Protein AF-A0A662H705-F1 (afdb_monomer_lite)

Radius of gyration: 11.58 Å; chains: 1; bounding box: 25×21×27 Å

Foldseek 3Di:
DPDVPADAQGKDKQWWLQAADCVARPCNVVVCVVCCVPFPKDWADPDSPPHTTTIIMTGD

Structure (mmCIF, N/CA/C/O backbone):
data_AF-A0A662H705-F1
#
_entry.id   AF-A0A662H705-F1
#
loop_
_atom_site.group_PDB
_atom_site.id
_atom_site.type_symbol
_atom_site.label_atom_id
_atom_site.label_alt_id
_atom_site.label_comp_id
_atom_site.label_asym_id
_atom_site.label_entity_id
_atom_site.label_seq_id
_atom_site.pdbx_PDB_ins_code
_atom_site.Cartn_x
_atom_site.Cartn_y
_atom_site.Cartn_z
_atom_site.occupancy
_atom_site.B_iso_or_equiv
_atom_site.auth_seq_id
_atom_site.auth_comp_id
_atom_site.auth_asym_id
_atom_site.auth_atom_id
_atom_site.pdbx_PDB_model_num
ATOM 1 N N . MET A 1 1 ? -1.045 6.790 10.598 1.00 57.72 1 MET A N 1
ATOM 2 C CA . MET A 1 1 ? -1.129 8.027 9.793 1.00 57.72 1 MET A CA 1
ATOM 3 C C . MET A 1 1 ? -2.477 8.231 9.076 1.00 57.72 1 MET A C 1
ATOM 5 O O . MET A 1 1 ? -2.688 9.331 8.601 1.00 57.72 1 MET A O 1
ATOM 9 N N . TYR A 1 2 ? -3.429 7.276 9.072 1.00 55.69 2 TYR A N 1
ATOM 10 C CA . TYR A 1 2 ? -4.757 7.460 8.433 1.00 55.69 2 TYR A CA 1
ATOM 11 C C . TYR A 1 2 ? -5.979 7.181 9.331 1.00 55.69 2 TYR A C 1
ATOM 13 O O . TYR A 1 2 ? -7.108 7.340 8.877 1.00 55.69 2 TYR A O 1
ATOM 21 N N . SER A 1 3 ? -5.793 6.812 10.605 1.00 51.75 3 SER A N 1
ATOM 22 C CA . SER A 1 3 ? -6.931 6.648 11.522 1.00 51.75 3 SER A CA 1
ATOM 23 C C . SER A 1 3 ? -7.604 7.955 11.978 1.00 51.75 3 SER A C 1
ATOM 25 O O . SER A 1 3 ? -8.783 7.880 12.305 1.00 51.75 3 SER A O 1
ATOM 27 N N . PRO A 1 4 ? -6.965 9.152 11.989 1.00 67.56 4 PRO A N 1
ATOM 28 C CA . PRO A 1 4 ? -7.695 10.368 12.355 1.00 67.56 4 PRO A CA 1
ATOM 29 C C . PRO A 1 4 ? -8.810 10.766 11.362 1.00 67.56 4 PRO A C 1
ATOM 31 O O . PRO A 1 4 ? -9.881 11.142 11.831 1.00 67.56 4 PRO A O 1
ATOM 34 N N . PRO A 1 5 ? -8.622 10.693 10.022 1.00 75.69 5 PRO A N 1
A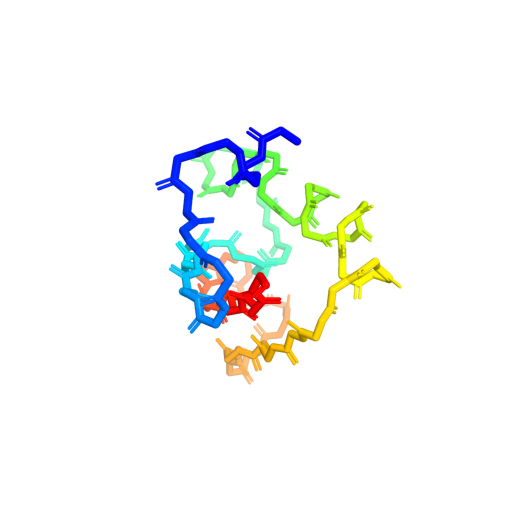TOM 35 C CA . PRO A 1 5 ? -9.662 11.097 9.069 1.00 75.69 5 PRO A CA 1
ATOM 36 C C . PRO A 1 5 ? -10.664 9.993 8.692 1.00 75.69 5 PRO A C 1
ATOM 38 O O . PRO A 1 5 ? -11.721 10.305 8.146 1.00 75.69 5 PRO A O 1
ATOM 41 N N . VAL A 1 6 ? -10.367 8.715 8.956 1.00 87.81 6 VAL A N 1
ATOM 42 C CA . VAL A 1 6 ? -11.246 7.593 8.589 1.00 87.81 6 VAL A CA 1
ATOM 43 C C . VAL A 1 6 ? -11.862 6.994 9.846 1.00 87.81 6 VAL A C 1
ATOM 45 O O . VAL A 1 6 ? -11.165 6.456 10.703 1.00 87.81 6 VAL A O 1
ATOM 48 N N . ARG A 1 7 ? -13.191 7.082 9.961 1.00 88.56 7 ARG A N 1
ATOM 49 C CA . ARG A 1 7 ? -13.927 6.493 11.088 1.00 88.56 7 ARG A CA 1
ATOM 50 C C . ARG A 1 7 ? -13.719 4.977 11.159 1.00 88.56 7 ARG A C 1
ATOM 52 O O . ARG A 1 7 ? -13.504 4.330 10.138 1.00 88.56 7 ARG A O 1
ATOM 59 N N . LYS A 1 8 ? -13.921 4.400 12.345 1.00 88.50 8 LYS A N 1
ATOM 60 C CA . LYS A 1 8 ? -13.968 2.942 12.537 1.00 88.50 8 LYS A CA 1
ATOM 61 C C . LYS A 1 8 ? -14.963 2.285 11.566 1.00 88.50 8 LYS A C 1
ATOM 63 O O . LYS A 1 8 ? -16.097 2.755 11.414 1.00 88.50 8 LYS A O 1
ATOM 68 N N . GLY A 1 9 ? -14.531 1.201 10.928 1.00 88.38 9 GLY A N 1
ATOM 69 C CA . GLY A 1 9 ? -15.231 0.503 9.850 1.00 88.38 9 GLY A CA 1
ATOM 70 C C . GLY A 1 9 ? -15.149 1.200 8.488 1.00 88.38 9 GLY A C 1
ATOM 71 O O . GLY A 1 9 ? -15.831 0.778 7.557 1.00 88.38 9 GLY A O 1
ATOM 72 N N . GLY A 1 10 ? -14.384 2.286 8.371 1.00 91.81 10 GLY A N 1
ATOM 73 C CA . GLY A 1 10 ? -14.119 2.963 7.107 1.00 91.81 10 GLY A CA 1
ATOM 74 C C . GLY A 1 10 ? -13.083 2.223 6.262 1.00 91.81 10 GLY A C 1
ATOM 75 O O . GLY A 1 10 ? -12.384 1.330 6.740 1.00 91.81 10 GLY A O 1
ATOM 76 N N . ILE A 1 11 ? -13.006 2.605 4.988 1.00 94.00 11 ILE A N 1
ATOM 77 C CA . ILE A 1 11 ? -12.159 1.956 3.989 1.00 94.00 11 ILE A CA 1
ATOM 78 C C . ILE A 1 11 ? -11.158 2.967 3.435 1.00 94.00 11 ILE A C 1
ATOM 80 O O . ILE A 1 11 ? -11.526 4.095 3.110 1.00 94.00 11 ILE A O 1
ATOM 84 N N . ILE A 1 12 ? -9.911 2.530 3.287 1.00 94.31 12 ILE A N 1
ATOM 85 C CA . ILE A 1 12 ? -8.869 3.228 2.533 1.00 94.31 12 ILE A CA 1
ATOM 86 C C . ILE A 1 12 ? -8.516 2.352 1.332 1.00 94.31 12 ILE A C 1
ATOM 88 O O . ILE A 1 12 ? -8.223 1.173 1.510 1.00 94.31 12 ILE A O 1
ATOM 92 N N . ALA A 1 13 ? -8.546 2.919 0.127 1.00 95.81 13 ALA A N 1
ATOM 93 C CA . ALA A 1 13 ? -8.119 2.242 -1.093 1.00 95.81 13 ALA A CA 1
ATOM 94 C C . ALA A 1 13 ? -6.823 2.881 -1.605 1.00 95.81 13 ALA A C 1
ATOM 96 O O . ALA A 1 13 ? -6.775 4.088 -1.841 1.00 95.81 13 ALA A O 1
ATOM 97 N N . LEU A 1 14 ? -5.786 2.065 -1.754 1.00 95.88 14 LEU A N 1
ATOM 98 C CA . LEU A 1 14 ? -4.479 2.431 -2.282 1.00 95.88 14 LEU A CA 1
ATOM 99 C C . LEU A 1 14 ? -4.367 1.893 -3.709 1.00 95.88 14 LEU A C 1
ATOM 101 O O . LEU A 1 14 ? -4.559 0.697 -3.919 1.00 95.88 14 LEU A O 1
ATOM 105 N N . TYR A 1 15 ? -4.074 2.760 -4.673 1.00 97.00 15 TYR A N 1
ATOM 106 C CA . TYR A 1 15 ? -3.751 2.362 -6.047 1.00 97.00 15 TYR A CA 1
ATOM 107 C C . TYR A 1 15 ? -2.253 2.069 -6.172 1.00 97.00 15 TYR A C 1
ATOM 109 O O . TYR A 1 15 ? -1.472 2.595 -5.388 1.00 97.00 15 TYR A O 1
ATOM 117 N N . ASP A 1 16 ? -1.867 1.258 -7.157 1.00 97.00 16 ASP A N 1
ATOM 118 C CA . ASP A 1 16 ? -0.463 0.971 -7.503 1.00 97.00 16 ASP A CA 1
ATOM 119 C C . ASP A 1 16 ? 0.305 0.177 -6.435 1.00 97.00 16 ASP A C 1
ATOM 121 O O . ASP A 1 16 ? 1.460 0.448 -6.119 1.00 97.00 16 ASP A O 1
ATOM 125 N N . ILE A 1 17 ? -0.357 -0.844 -5.885 1.00 97.06 17 ILE A N 1
ATOM 126 C CA . ILE A 1 17 ? 0.212 -1.712 -4.844 1.00 97.06 17 ILE A CA 1
ATOM 127 C C . ILE A 1 17 ? 1.118 -2.825 -5.382 1.00 97.06 17 ILE A C 1
ATOM 129 O O . ILE A 1 17 ? 1.901 -3.386 -4.618 1.00 97.06 17 ILE A O 1
ATOM 133 N N . ALA A 1 18 ? 1.017 -3.179 -6.667 1.00 97.12 18 ALA A N 1
ATOM 134 C CA . ALA A 1 18 ? 1.909 -4.173 -7.249 1.00 97.12 18 ALA A CA 1
ATOM 135 C C . ALA A 1 18 ? 3.316 -3.572 -7.428 1.00 97.12 18 ALA A C 1
ATOM 137 O O . ALA A 1 18 ? 3.424 -2.421 -7.859 1.00 97.12 18 ALA A O 1
ATOM 138 N N . PRO A 1 19 ? 4.392 -4.334 -7.154 1.00 96.31 19 PRO A N 1
ATOM 139 C CA . PRO A 1 19 ? 5.760 -3.872 -7.354 1.00 96.31 19 PRO A CA 1
ATOM 140 C C . PRO A 1 19 ? 6.002 -3.315 -8.761 1.00 96.31 19 PRO A C 1
ATOM 142 O O . PRO A 1 19 ? 5.534 -3.857 -9.766 1.00 96.31 19 PRO A O 1
ATOM 145 N N . GLY A 1 20 ? 6.775 -2.238 -8.837 1.00 95.94 20 GLY A N 1
ATOM 146 C CA . GLY A 1 20 ? 7.079 -1.562 -10.087 1.00 95.94 20 GLY A CA 1
ATOM 147 C C . GLY A 1 20 ? 8.129 -0.469 -9.907 1.00 95.94 20 GLY A C 1
ATOM 148 O O . GLY A 1 20 ? 8.595 -0.235 -8.793 1.00 95.94 20 GLY A O 1
ATOM 149 N N . PRO 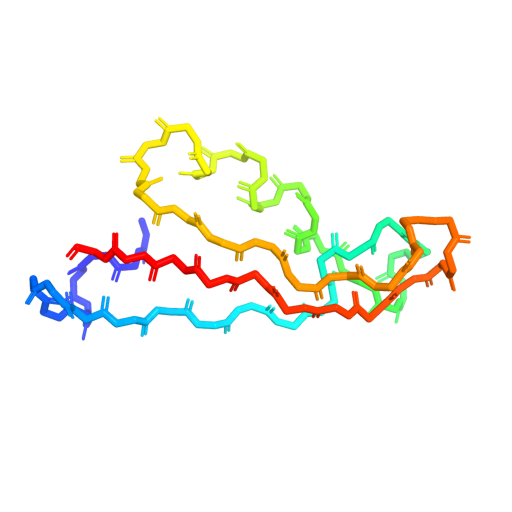A 1 21 ? 8.533 0.189 -11.002 1.00 96.19 21 PRO A N 1
ATOM 150 C CA . PRO A 1 21 ? 9.490 1.283 -10.937 1.00 96.19 21 PRO A CA 1
ATOM 151 C C . PRO A 1 21 ? 8.902 2.472 -10.143 1.00 96.19 21 PRO A C 1
ATOM 153 O O . PRO A 1 21 ? 7.697 2.731 -10.261 1.00 96.19 21 PRO A O 1
ATOM 156 N N . PRO A 1 22 ? 9.711 3.209 -9.354 1.00 94.88 22 PRO A N 1
ATOM 157 C CA . PRO A 1 22 ? 9.226 4.280 -8.475 1.00 94.88 22 PRO A CA 1
ATOM 158 C C . PRO A 1 22 ? 8.423 5.366 -9.194 1.00 94.88 22 PRO A C 1
ATOM 160 O O . PRO A 1 22 ? 7.499 5.937 -8.622 1.00 94.88 22 PRO A O 1
ATOM 163 N N . GLU A 1 23 ? 8.713 5.620 -10.471 1.00 96.00 23 GLU A N 1
ATOM 164 C CA . GLU A 1 23 ? 7.993 6.594 -11.297 1.00 96.00 23 GLU A CA 1
ATOM 165 C C . GLU A 1 23 ? 6.538 6.179 -11.581 1.00 96.00 23 GLU A C 1
ATOM 167 O O . GLU A 1 23 ? 5.743 7.002 -12.031 1.00 96.00 23 GLU A O 1
ATOM 172 N N . ARG A 1 24 ? 6.188 4.907 -11.342 1.00 93.88 24 ARG A N 1
ATOM 173 C CA . ARG A 1 24 ? 4.836 4.354 -11.521 1.00 93.88 24 ARG A CA 1
ATOM 174 C C . ARG A 1 24 ? 4.114 4.076 -10.212 1.00 93.88 24 ARG A C 1
ATOM 176 O O . ARG A 1 24 ? 2.907 4.255 -10.164 1.00 93.88 24 ARG A O 1
ATOM 183 N N . VAL A 1 25 ? 4.831 3.610 -9.191 1.00 96.94 25 VAL A N 1
ATOM 184 C CA . VAL A 1 25 ? 4.215 3.096 -7.950 1.00 96.94 25 VAL A CA 1
ATOM 185 C C . VAL A 1 25 ? 4.525 3.949 -6.720 1.00 96.94 25 VAL A C 1
ATOM 187 O O . VAL A 1 25 ? 3.933 3.764 -5.656 1.00 96.94 25 VAL A O 1
ATOM 190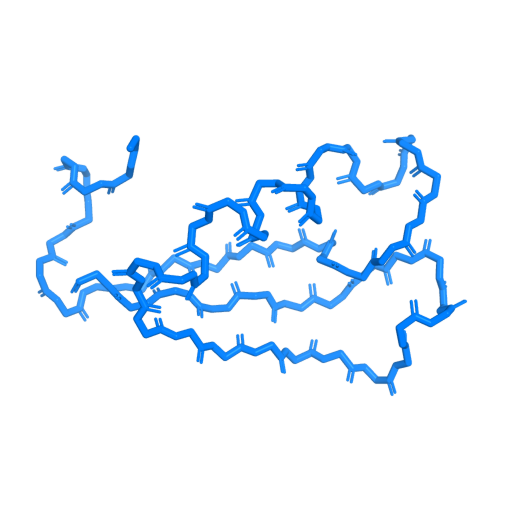 N N . GLY A 1 26 ? 5.458 4.898 -6.847 1.00 96.12 26 GLY A N 1
ATOM 191 C CA . GLY A 1 26 ? 5.968 5.671 -5.721 1.00 96.12 26 GLY A CA 1
ATOM 192 C C . GLY A 1 26 ? 6.478 4.753 -4.608 1.00 96.12 26 GLY A C 1
ATOM 193 O O . GLY A 1 26 ? 7.195 3.795 -4.874 1.00 96.12 26 GLY A O 1
ATOM 194 N N . GLY A 1 27 ? 6.069 5.041 -3.371 1.00 96.25 27 GLY A N 1
ATOM 195 C CA . GLY A 1 27 ? 6.309 4.190 -2.197 1.00 96.25 27 GLY A CA 1
ATOM 196 C C . GLY A 1 27 ? 5.063 3.431 -1.729 1.00 96.25 27 GLY A C 1
ATOM 197 O O . GLY A 1 27 ? 4.980 3.051 -0.563 1.00 96.25 27 GLY A O 1
ATOM 198 N N . VAL A 1 28 ? 4.042 3.273 -2.583 1.00 96.81 28 VAL A N 1
ATOM 199 C CA . VAL A 1 28 ? 2.780 2.633 -2.175 1.00 96.81 28 VAL A CA 1
ATOM 200 C C . VAL A 1 28 ? 2.960 1.157 -1.792 1.00 96.81 28 VAL A C 1
ATOM 202 O O . VAL A 1 28 ? 2.418 0.777 -0.749 1.00 96.81 28 VAL A O 1
ATOM 205 N N . PRO A 1 29 ? 3.720 0.328 -2.539 1.00 96.62 29 PRO A N 1
ATOM 206 C 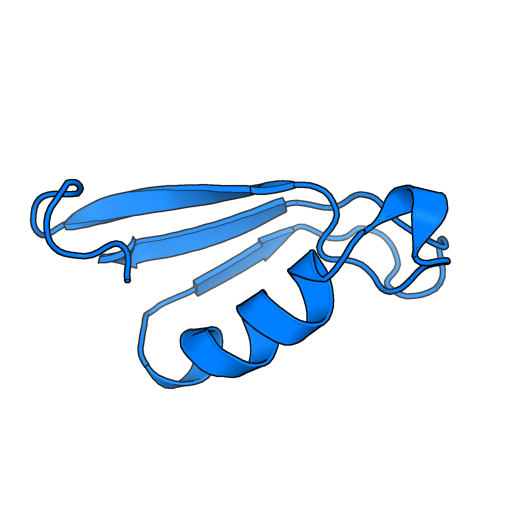CA . PRO A 1 29 ? 3.942 -1.065 -2.150 1.00 96.62 29 PRO A CA 1
ATOM 207 C C . PRO A 1 29 ? 4.595 -1.190 -0.764 1.00 96.62 29 PRO A C 1
ATOM 209 O O . PRO A 1 29 ? 4.130 -1.952 0.079 1.00 96.62 29 PRO A O 1
ATOM 212 N N . GLU A 1 30 ? 5.617 -0.377 -0.494 1.00 96.44 30 GLU A N 1
ATOM 213 C CA . GLU A 1 30 ? 6.335 -0.349 0.790 1.00 96.44 30 GLU A CA 1
ATOM 214 C C . GLU A 1 30 ? 5.420 0.115 1.929 1.00 96.44 30 GLU A C 1
ATOM 216 O O . GLU A 1 30 ? 5.347 -0.515 2.985 1.00 96.44 30 GLU A O 1
ATOM 221 N N . PHE A 1 31 ? 4.642 1.174 1.692 1.00 95.56 31 PHE A N 1
ATOM 222 C CA . PHE A 1 31 ? 3.665 1.656 2.659 1.00 95.56 31 PHE A CA 1
ATOM 223 C C . PHE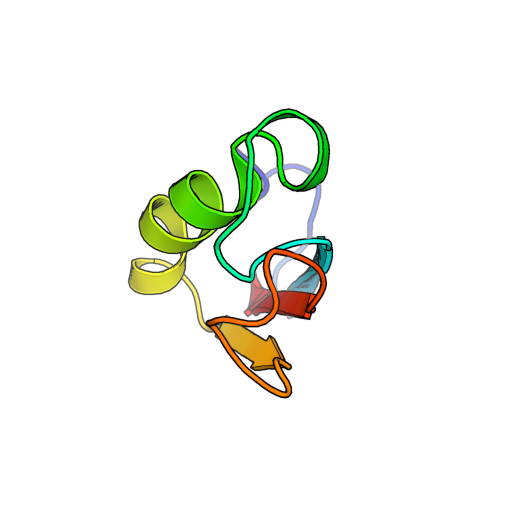 A 1 31 ? 2.602 0.600 2.992 1.00 95.56 31 PHE A C 1
ATOM 225 O O . PHE A 1 31 ? 2.213 0.474 4.156 1.00 95.56 31 PHE A O 1
ATOM 232 N N . LEU A 1 32 ? 2.119 -0.155 1.998 1.00 95.31 32 LEU A N 1
ATOM 233 C CA . LEU A 1 32 ? 1.149 -1.224 2.222 1.00 95.31 32 LEU A CA 1
ATOM 234 C C . LEU A 1 32 ? 1.737 -2.323 3.117 1.00 95.31 32 LEU A C 1
ATOM 236 O O . LEU A 1 32 ? 1.072 -2.725 4.071 1.00 95.31 32 LEU A O 1
ATOM 240 N N . GLU A 1 33 ? 2.973 -2.765 2.877 1.00 95.06 33 GLU A N 1
ATOM 241 C CA . GLU A 1 33 ? 3.663 -3.742 3.737 1.00 95.06 33 GLU A CA 1
ATOM 242 C C . GLU A 1 33 ? 3.728 -3.285 5.205 1.00 95.06 33 GLU A C 1
ATOM 244 O O . GLU A 1 33 ? 3.395 -4.044 6.124 1.00 95.06 33 GLU A O 1
ATOM 249 N N . ASP A 1 34 ? 4.048 -2.011 5.438 1.00 94.62 34 ASP A N 1
ATOM 250 C CA . ASP A 1 34 ? 4.184 -1.435 6.782 1.00 94.62 34 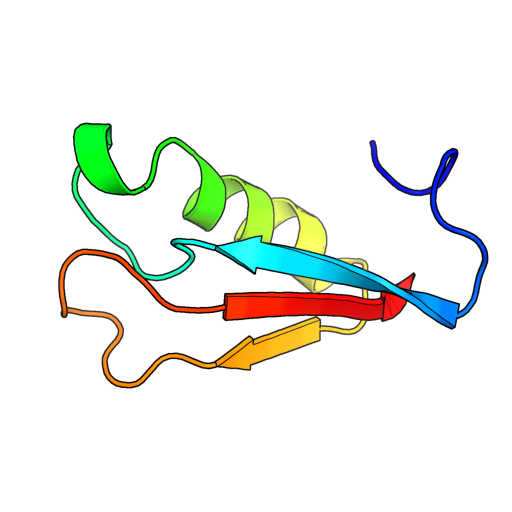ASP A CA 1
ATOM 251 C C . ASP A 1 34 ? 2.877 -1.398 7.592 1.00 94.62 34 ASP A C 1
ATOM 253 O O . ASP A 1 34 ? 2.887 -1.341 8.838 1.00 94.62 34 ASP A O 1
ATOM 257 N N . VAL A 1 35 ? 1.733 -1.378 6.902 1.00 92.44 35 VAL A N 1
ATOM 258 C CA . VAL A 1 35 ? 0.409 -1.233 7.524 1.00 92.44 35 VAL A CA 1
ATOM 259 C C . VAL A 1 35 ? -0.447 -2.488 7.438 1.00 92.44 35 VAL A C 1
ATOM 261 O O . VAL A 1 35 ? -1.313 -2.666 8.296 1.00 92.44 35 VAL A O 1
ATOM 264 N N . LYS A 1 36 ? -0.211 -3.389 6.479 1.00 91.94 36 LYS A N 1
ATOM 265 C CA . LYS A 1 36 ? -1.072 -4.561 6.258 1.00 91.94 36 LYS A CA 1
ATOM 266 C C . LYS A 1 36 ? -1.046 -5.563 7.412 1.00 91.94 36 LYS A C 1
ATOM 268 O O . LYS A 1 36 ? -2.020 -6.275 7.626 1.00 91.94 36 LYS A O 1
ATOM 273 N N . SER A 1 37 ? 0.020 -5.568 8.215 1.00 91.75 37 SER A N 1
ATOM 274 C CA . SER A 1 37 ? 0.105 -6.357 9.454 1.00 91.75 37 SER A CA 1
ATOM 275 C C . SER A 1 37 ? -0.742 -5.795 10.605 1.00 91.75 37 SER A C 1
ATOM 277 O O . SER A 1 37 ? -1.067 -6.520 11.542 1.00 91.75 37 SER A O 1
ATOM 279 N N . LYS A 1 38 ? -1.111 -4.509 10.550 1.00 92.06 38 LYS A N 1
ATOM 280 C CA . LYS A 1 38 ? -1.813 -3.789 11.630 1.00 92.06 38 LYS A CA 1
ATOM 281 C C . LYS A 1 38 ? -3.319 -3.688 11.403 1.00 92.06 38 LYS A C 1
ATOM 283 O O . LYS A 1 38 ? -4.057 -3.437 12.352 1.00 92.06 38 LYS A O 1
ATOM 288 N N . TYR A 1 39 ? -3.769 -3.863 10.165 1.00 92.19 39 TYR A N 1
ATOM 289 C CA . TYR A 1 39 ? -5.163 -3.701 9.770 1.00 92.19 39 TYR A CA 1
ATOM 290 C C . TYR A 1 39 ? -5.630 -4.883 8.930 1.00 92.19 39 TYR A C 1
ATOM 292 O O . TYR A 1 39 ? -4.852 -5.531 8.229 1.00 92.19 39 TYR A O 1
ATOM 300 N N . ARG A 1 40 ? -6.941 -5.136 8.949 1.00 94.62 40 ARG A N 1
ATOM 301 C CA . ARG A 1 40 ? -7.539 -6.051 7.976 1.00 94.62 40 ARG A CA 1
ATOM 302 C C . ARG A 1 40 ? -7.395 -5.438 6.589 1.00 94.62 40 ARG A C 1
ATOM 304 O O . ARG A 1 40 ? -7.723 -4.266 6.404 1.00 94.62 40 ARG A O 1
ATOM 311 N N . HIS A 1 41 ? -6.941 -6.238 5.634 1.00 95.88 41 HIS A N 1
ATOM 312 C CA . HIS A 1 41 ? -6.694 -5.777 4.278 1.00 95.88 41 HIS A CA 1
ATOM 313 C C . HIS A 1 41 ? -7.151 -6.792 3.224 1.00 95.88 41 HIS A C 1
ATOM 315 O O . HIS A 1 41 ? -7.393 -7.961 3.528 1.00 95.88 41 HIS A O 1
ATOM 321 N N . LEU A 1 42 ? -7.285 -6.312 1.990 1.00 96.94 42 LEU A N 1
ATOM 322 C CA . LEU A 1 42 ? -7.530 -7.094 0.782 1.00 96.94 42 LEU A CA 1
ATOM 323 C C . LEU A 1 42 ? -6.680 -6.509 -0.346 1.00 96.94 42 LEU A C 1
ATOM 325 O O . LEU A 1 42 ? -6.726 -5.307 -0.588 1.00 96.94 42 LEU A O 1
ATOM 329 N N . GLU A 1 43 ? -5.947 -7.357 -1.054 1.00 97.38 43 GLU A N 1
ATOM 330 C CA . GLU A 1 43 ? -5.160 -6.969 -2.223 1.00 97.38 43 GLU A CA 1
ATOM 331 C C . GLU A 1 43 ? -5.840 -7.503 -3.486 1.00 97.38 43 GLU A C 1
ATOM 333 O O . GLU A 1 43 ? -6.129 -8.694 -3.601 1.00 97.38 43 GLU A O 1
ATOM 338 N N . ILE A 1 44 ? -6.132 -6.609 -4.430 1.00 97.81 44 ILE A N 1
ATOM 339 C CA . ILE A 1 44 ? -6.739 -6.932 -5.721 1.00 97.81 44 ILE A CA 1
ATOM 340 C C . ILE A 1 44 ? -5.687 -6.664 -6.794 1.00 97.81 44 ILE A C 1
ATOM 342 O O . ILE A 1 44 ? -5.533 -5.539 -7.275 1.00 97.81 44 ILE A O 1
ATOM 346 N N . VAL A 1 45 ? -4.947 -7.713 -7.149 1.00 96.88 45 VAL A N 1
ATOM 347 C CA . VAL A 1 45 ? -3.857 -7.678 -8.131 1.00 96.88 45 VAL A CA 1
ATOM 348 C C . VAL A 1 45 ? -4.009 -8.871 -9.068 1.00 96.88 45 VAL A C 1
ATOM 350 O O . VAL A 1 45 ? -4.242 -9.990 -8.616 1.00 96.88 45 VAL A O 1
ATOM 353 N N . LYS A 1 46 ? -3.907 -8.636 -10.382 1.00 96.44 46 LYS A N 1
ATOM 354 C CA . LYS A 1 46 ? -3.962 -9.714 -11.381 1.00 96.44 46 LYS A CA 1
ATOM 355 C C . LYS A 1 46 ? -2.641 -10.485 -11.443 1.00 96.44 46 LYS A C 1
ATOM 357 O O . LYS A 1 46 ? -2.663 -11.710 -11.453 1.00 96.44 46 LYS A O 1
ATOM 362 N N . ASP A 1 47 ? -1.522 -9.765 -11.505 1.00 95.56 47 ASP A N 1
ATOM 363 C CA . ASP A 1 47 ? -0.165 -10.311 -11.496 1.00 95.56 47 ASP A CA 1
ATOM 364 C C . ASP A 1 47 ? 0.771 -9.347 -10.751 1.00 95.56 47 ASP A C 1
ATOM 366 O O . ASP A 1 47 ? 0.855 -8.167 -11.087 1.00 95.56 47 ASP A O 1
ATOM 370 N N . CYS A 1 48 ? 1.479 -9.837 -9.733 1.00 91.94 48 CYS A N 1
ATOM 371 C CA . CYS A 1 48 ? 2.407 -9.024 -8.944 1.00 91.94 48 CYS A CA 1
ATOM 372 C C . CYS A 1 48 ? 3.664 -8.614 -9.727 1.00 91.94 48 CYS A C 1
ATOM 374 O O . CYS A 1 48 ? 4.352 -7.683 -9.323 1.00 91.94 48 CYS A O 1
ATOM 376 N N . ASN A 1 49 ? 3.959 -9.263 -10.856 1.00 94.44 49 ASN A N 1
ATOM 377 C CA . ASN A 1 49 ? 5.114 -8.950 -11.698 1.00 94.44 49 ASN A CA 1
ATOM 378 C C . ASN A 1 49 ? 4.771 -8.018 -12.872 1.00 94.44 49 ASN A C 1
ATOM 380 O O . ASN A 1 49 ? 5.626 -7.751 -13.715 1.00 94.44 49 ASN A O 1
ATOM 384 N N . GLN A 1 50 ? 3.542 -7.490 -12.937 1.00 93.50 50 GLN A N 1
ATOM 385 C CA . GLN A 1 50 ? 3.093 -6.635 -14.045 1.00 93.50 50 GLN A CA 1
ATOM 386 C C . GLN A 1 50 ? 3.659 -5.198 -14.005 1.00 93.50 50 GLN A C 1
ATOM 388 O O . GLN A 1 50 ? 3.338 -4.381 -14.869 1.00 93.50 50 GLN A O 1
ATOM 393 N N . GLY A 1 51 ? 4.506 -4.879 -13.019 1.00 92.88 51 GLY A N 1
ATOM 394 C CA . GLY A 1 51 ? 5.242 -3.615 -12.951 1.00 92.88 51 GLY A CA 1
ATOM 395 C C . GLY A 1 51 ? 4.404 -2.398 -12.538 1.00 92.88 51 GLY A C 1
ATOM 396 O O . GLY A 1 51 ? 4.732 -1.285 -12.962 1.00 92.88 51 GLY A O 1
ATOM 397 N N . GLY A 1 52 ? 3.322 -2.604 -11.778 1.00 93.62 52 GLY A N 1
ATOM 398 C CA . GLY A 1 52 ? 2.438 -1.558 -11.244 1.00 93.62 52 GLY A CA 1
ATOM 399 C C . GLY A 1 52 ? 0.954 -1.951 -11.194 1.00 93.62 52 GLY A C 1
ATOM 400 O O . GLY A 1 52 ? 0.590 -3.102 -11.459 1.00 93.62 52 GLY A O 1
ATOM 401 N N . TYR A 1 53 ? 0.082 -0.975 -10.911 1.00 96.31 53 TYR A N 1
ATOM 402 C CA . TYR A 1 53 ? -1.369 -1.145 -10.751 1.00 96.31 53 TYR A CA 1
ATOM 403 C C . TYR A 1 53 ? -1.772 -2.021 -9.552 1.00 96.31 53 TYR A C 1
ATOM 405 O O . TYR A 1 53 ? -0.963 -2.395 -8.705 1.00 96.31 53 TYR A O 1
ATOM 413 N N . GLY A 1 54 ? -3.063 -2.340 -9.476 1.00 97.19 54 GLY A N 1
ATOM 414 C CA . GLY A 1 54 ? -3.659 -3.068 -8.362 1.00 97.19 54 GLY A CA 1
ATOM 415 C C . GLY A 1 54 ? -4.266 -2.135 -7.323 1.00 97.19 54 GLY A C 1
ATOM 416 O O . GLY A 1 54 ? -3.999 -0.932 -7.313 1.00 97.19 54 GLY A O 1
ATOM 417 N N . ILE A 1 55 ? -5.120 -2.702 -6.472 1.00 98.00 55 ILE A N 1
ATOM 418 C CA . ILE A 1 55 ? -5.812 -1.965 -5.413 1.00 98.00 55 ILE A CA 1
ATOM 419 C C . ILE A 1 55 ? -5.626 -2.683 -4.079 1.00 98.00 55 ILE A C 1
ATOM 421 O O . ILE A 1 55 ? -6.036 -3.834 -3.929 1.00 98.00 55 ILE A O 1
ATOM 425 N N . GLY A 1 56 ? -5.047 -1.988 -3.103 1.00 96.94 56 GLY A N 1
ATOM 426 C CA . GLY A 1 56 ? -4.989 -2.417 -1.709 1.00 96.94 56 GLY A CA 1
ATOM 427 C C . GLY A 1 56 ? -6.101 -1.758 -0.911 1.00 96.94 56 GLY A C 1
ATOM 428 O O . GLY A 1 56 ? -6.194 -0.536 -0.857 1.00 96.94 56 GLY A O 1
ATOM 429 N N . VAL A 1 57 ? -6.949 -2.557 -0.283 1.00 97.00 57 VAL A N 1
ATOM 430 C CA . VAL A 1 57 ? -8.057 -2.093 0.551 1.00 97.00 57 VAL A CA 1
ATOM 431 C C . VAL A 1 57 ? -7.691 -2.326 2.007 1.00 97.00 57 VAL A C 1
ATOM 433 O O . VAL A 1 57 ? -7.422 -3.458 2.391 1.00 97.00 57 VAL A O 1
ATOM 436 N N . ILE A 1 58 ? -7.715 -1.277 2.824 1.00 95.00 58 ILE A N 1
ATOM 437 C CA . ILE A 1 58 ? -7.481 -1.332 4.271 1.00 95.00 58 ILE A CA 1
ATOM 438 C C . ILE A 1 58 ? -8.783 -0.991 4.995 1.00 95.00 58 ILE A C 1
ATOM 440 O O . ILE A 1 58 ? -9.447 -0.007 4.662 1.00 95.00 58 ILE A O 1
ATOM 444 N N . ILE A 1 59 ? -9.128 -1.791 6.003 1.00 93.31 59 ILE A N 1
ATOM 445 C CA . ILE A 1 59 ? -10.297 -1.596 6.864 1.00 93.31 59 ILE A CA 1
ATOM 446 C C . ILE A 1 59 ? -9.813 -1.066 8.221 1.00 93.31 59 ILE A C 1
ATOM 448 O O . ILE A 1 59 ? -9.039 -1.745 8.902 1.00 93.31 59 ILE A O 1
ATOM 452 N N . VAL A 1 60 ? -10.264 0.140 8.589 1.00 88.94 60 VAL A N 1
ATOM 453 C CA . VAL A 1 60 ? -9.874 0.870 9.819 1.00 88.94 60 VAL A CA 1
ATOM 454 C C . VAL A 1 60 ? -10.712 0.466 11.027 1.00 88.94 60 VAL A C 1
ATOM 456 O O . VAL A 1 60 ? -11.952 0.350 10.890 1.00 88.94 60 VAL A O 1
#

Sequence (60 aa):
MYSPPVRKGGIIALYDIAPGPPERVGGVPEFLEDVKSKYRHLEIVKDCNQGGYGIGVIIV

pLDDT: mean 91.93, std 9.78, range [51.75, 98.0]

Secondary structure (DSSP, 8-state):
--TTTS-TT-EEEEE--S---HHHHTTHHHHHHHHHTTSEEEEE-S-TTSSS--EEEEE-